Protein AF-A0A926XLB0-F1 (afdb_monomer_lite)

pLDDT: mean 82.07, std 19.36, range [36.84, 97.94]

Foldseek 3Di:
DDDDDDDDDDDDPDDDPDDDDDDPPPPPPPLCDDLLLVQLLVLLCVPCPPCPCVPPDSVVSLCVQADPPDVPAFLVSNVRSLVSSLQVVLCVVVVFDKDWDWADDPPQWIWIWIDRPPDTLDIDIGHNSRPRHDNDSSVSVVVSVVSSVSSVVVCVVPDDD

Sequence (161 aa):
MSKTATLPPKPKLSLLPTVRSFSTRKKPRRARNSFFLQALVQQVRHQDRLGLFQHTSDSAILQLFLTNEGETLDSRSRISAFYGAVAAEIERITGKQKQLFINLNSSDLGSVLIFCDRLLVLSDLLRNVNCFQFAAIEQLRDRGETEINSALNKTYRYFEF

Structure (mmCIF, N/CA/C/O backbone):
data_AF-A0A926XLB0-F1
#
_entry.id   AF-A0A926XLB0-F1
#
loop_
_atom_site.group_PDB
_atom_site.id
_atom_site.type_symbol
_atom_site.label_atom_id
_atom_site.label_alt_id
_atom_site.label_comp_id
_atom_site.label_asym_id
_atom_site.label_entity_id
_atom_site.label_seq_id
_atom_site.pdbx_PDB_ins_code
_atom_site.Cartn_x
_atom_site.Cartn_y
_atom_site.Cartn_z
_atom_site.occupancy
_atom_site.B_iso_or_equiv
_atom_site.auth_seq_id
_atom_site.auth_comp_id
_atom_site.auth_asym_id
_atom_site.auth_atom_id
_atom_site.pdbx_PDB_model_num
ATOM 1 N N . MET A 1 1 ? 63.137 69.854 31.905 1.00 44.50 1 MET A N 1
ATOM 2 C CA . MET A 1 1 ? 63.091 68.767 32.908 1.00 44.50 1 MET A CA 1
ATOM 3 C C . MET A 1 1 ? 61.806 67.988 32.708 1.00 44.50 1 MET A C 1
ATOM 5 O O . MET A 1 1 ? 60.790 68.627 32.477 1.00 44.50 1 MET A O 1
ATOM 9 N N . SER A 1 2 ? 61.873 66.660 32.853 1.00 44.56 2 SER A N 1
ATOM 10 C CA . SER A 1 2 ? 60.727 65.740 32.975 1.00 44.56 2 SER A CA 1
ATOM 11 C C . SER A 1 2 ? 59.988 65.415 31.671 1.00 44.56 2 SER A C 1
ATOM 13 O O . SER A 1 2 ? 59.598 66.309 30.943 1.00 44.56 2 SER A O 1
ATOM 15 N N . LYS A 1 3 ? 59.688 64.167 31.319 1.00 51.59 3 LYS A N 1
ATOM 16 C CA . LYS A 1 3 ? 60.067 62.837 31.817 1.00 51.59 3 LYS A CA 1
ATOM 17 C C . LYS A 1 3 ? 59.589 61.889 30.711 1.00 51.59 3 LYS A C 1
ATOM 19 O O . LYS A 1 3 ? 58.439 61.971 30.292 1.00 51.59 3 LYS A O 1
ATOM 24 N N . THR A 1 4 ? 60.472 61.026 30.235 1.00 48.38 4 THR A N 1
ATOM 25 C CA . THR A 1 4 ? 60.179 59.943 29.296 1.00 48.38 4 THR A CA 1
ATOM 26 C C . THR A 1 4 ? 59.173 58.993 29.949 1.00 48.38 4 THR A C 1
ATOM 28 O O . THR A 1 4 ? 59.480 58.400 30.981 1.00 48.38 4 THR A O 1
ATOM 31 N N . ALA A 1 5 ? 57.965 58.878 29.395 1.00 53.78 5 ALA A N 1
ATOM 32 C CA . ALA A 1 5 ? 56.949 57.935 29.853 1.00 53.78 5 ALA A CA 1
ATOM 33 C C . ALA A 1 5 ? 56.705 56.903 28.749 1.00 53.78 5 ALA A C 1
ATOM 35 O O . ALA A 1 5 ? 56.052 57.159 27.740 1.00 53.78 5 ALA A O 1
ATOM 36 N N . THR A 1 6 ? 57.324 55.747 28.951 1.00 54.50 6 THR A N 1
ATOM 37 C CA . THR A 1 6 ? 57.257 54.540 28.136 1.00 54.50 6 THR A CA 1
ATOM 38 C C . THR A 1 6 ? 55.814 54.038 28.045 1.00 54.50 6 THR A C 1
ATOM 40 O O . THR A 1 6 ? 55.198 53.724 29.062 1.00 54.50 6 THR A O 1
ATOM 43 N N . LEU A 1 7 ? 55.273 53.966 26.825 1.00 57.00 7 LEU A N 1
ATOM 44 C CA . LEU A 1 7 ? 53.962 53.376 26.543 1.00 57.00 7 LEU A CA 1
ATOM 45 C C . LEU A 1 7 ? 53.982 51.863 26.863 1.00 57.00 7 LEU A C 1
ATOM 47 O O . LEU A 1 7 ? 54.931 51.185 26.457 1.00 57.00 7 LEU A O 1
ATOM 51 N N . PRO A 1 8 ? 52.958 51.299 27.530 1.00 64.50 8 PRO A N 1
ATOM 52 C CA . PRO A 1 8 ? 52.873 49.858 27.754 1.00 64.50 8 PRO A CA 1
ATOM 53 C C . PRO A 1 8 ? 52.600 49.088 26.443 1.00 64.50 8 PRO A C 1
ATOM 55 O O . PRO A 1 8 ? 51.970 49.622 25.524 1.00 64.50 8 PRO A O 1
ATOM 58 N N . PRO A 1 9 ? 53.060 47.826 26.333 1.00 59.94 9 PRO A N 1
ATOM 59 C CA . PRO A 1 9 ? 52.939 47.034 25.112 1.00 59.94 9 PRO A CA 1
ATOM 60 C C . PRO A 1 9 ? 51.474 46.703 24.790 1.00 59.94 9 PRO A C 1
ATOM 62 O O . PRO A 1 9 ? 50.698 46.322 25.666 1.00 59.94 9 PRO A O 1
ATOM 65 N N . LYS A 1 10 ? 51.105 46.826 23.507 1.00 59.91 10 LYS A N 1
ATOM 66 C CA . LYS A 1 10 ? 49.768 46.487 22.993 1.00 59.91 10 LYS A CA 1
ATOM 67 C C . LYS A 1 10 ? 49.406 45.028 23.328 1.00 59.91 10 LYS A C 1
ATOM 69 O O . LYS A 1 10 ? 50.252 44.147 23.153 1.00 59.91 10 LYS A O 1
ATOM 74 N N . PRO A 1 11 ? 48.160 44.740 23.743 1.00 47.28 11 PRO A N 1
ATOM 75 C CA . PRO A 1 11 ? 47.713 43.373 23.973 1.00 47.28 11 PRO A CA 1
ATOM 76 C C . PRO A 1 11 ? 47.694 42.592 22.651 1.00 47.28 11 PRO A C 1
ATOM 78 O O . PRO A 1 11 ? 47.243 43.094 21.620 1.00 47.28 11 PRO A O 1
ATOM 81 N N . LYS A 1 12 ? 48.214 41.359 22.684 1.00 51.91 12 LYS A N 1
ATOM 82 C CA . LYS A 1 12 ? 48.205 40.432 21.547 1.00 51.91 12 LYS A CA 1
ATOM 83 C C . LYS A 1 12 ? 46.759 40.162 21.130 1.00 51.91 12 LYS A C 1
ATOM 85 O O . LYS A 1 12 ? 45.954 39.722 21.946 1.00 51.91 12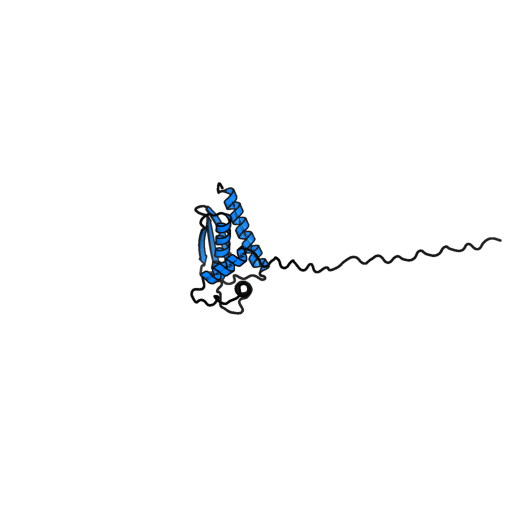 LYS A O 1
ATOM 90 N N . LEU A 1 13 ? 46.469 40.420 19.857 1.00 44.81 13 LEU A N 1
ATOM 91 C CA . LEU A 1 13 ? 45.214 40.098 19.187 1.00 44.81 13 LEU A CA 1
ATOM 92 C C . LEU A 1 13 ? 44.974 38.582 19.309 1.00 44.81 13 LEU A C 1
ATOM 94 O O . LEU A 1 13 ? 45.628 37.786 18.634 1.00 44.81 13 LEU A O 1
ATOM 98 N N . SER A 1 14 ? 44.093 38.168 20.217 1.00 46.62 14 SER A N 1
ATOM 99 C CA . SER A 1 14 ? 43.623 36.790 20.297 1.00 46.62 14 SER A CA 1
ATOM 100 C C . SER A 1 14 ? 42.716 36.533 19.097 1.00 46.62 14 SER A C 1
ATOM 102 O O . SER A 1 14 ? 41.632 37.099 18.966 1.00 46.62 14 SER A O 1
ATOM 104 N N . LEU A 1 15 ? 43.199 35.698 18.181 1.00 48.75 15 LEU A N 1
ATOM 105 C CA . LEU A 1 15 ? 42.420 35.189 17.062 1.00 48.75 15 LEU A CA 1
ATOM 106 C C . LEU A 1 15 ? 41.228 34.402 17.620 1.00 48.75 15 LEU A C 1
ATOM 108 O O . LEU A 1 15 ? 41.396 33.368 18.266 1.00 48.75 15 LEU A O 1
ATOM 112 N N . LEU A 1 16 ? 40.025 34.924 17.387 1.00 43.94 16 LEU A N 1
ATOM 113 C CA . LEU A 1 16 ? 38.767 34.233 17.647 1.00 43.94 16 LEU A CA 1
ATOM 114 C C . LEU A 1 16 ? 38.753 32.907 16.865 1.00 43.94 16 LEU A C 1
ATOM 116 O O . LEU A 1 16 ? 39.087 32.910 15.675 1.00 43.94 16 LEU A O 1
ATOM 120 N N . PRO A 1 17 ? 38.344 31.776 17.466 1.00 38.94 17 PRO A N 1
ATOM 121 C CA . PRO A 1 17 ? 38.126 30.568 16.694 1.00 38.94 17 PRO A CA 1
ATOM 122 C C . PRO A 1 17 ? 36.939 30.798 15.755 1.00 38.94 17 PRO A C 1
ATOM 124 O O . PRO A 1 17 ? 35.838 31.157 16.171 1.00 38.94 17 PRO A O 1
ATOM 127 N N . THR A 1 18 ? 37.197 30.602 14.464 1.00 47.66 18 THR A N 1
ATOM 128 C CA . THR A 1 18 ? 36.199 30.617 13.395 1.00 47.66 18 THR A CA 1
ATOM 129 C C . THR A 1 18 ? 35.150 29.544 13.676 1.00 47.66 18 THR A C 1
ATOM 131 O O . THR A 1 18 ? 35.425 28.347 13.614 1.00 47.66 18 THR A O 1
ATOM 134 N N . VAL A 1 19 ? 33.941 29.980 14.016 1.00 47.91 19 VAL A N 1
ATOM 135 C CA . VAL A 1 19 ? 32.760 29.126 14.149 1.00 47.91 19 VAL A CA 1
ATOM 136 C C . VAL A 1 19 ? 32.038 29.056 12.802 1.00 47.91 19 VAL A C 1
ATOM 138 O O . VAL A 1 19 ? 31.829 30.087 12.170 1.00 47.91 19 VAL A O 1
ATOM 141 N N . ARG A 1 20 ? 31.565 27.838 12.476 1.00 38.09 20 ARG A N 1
ATOM 142 C CA . ARG A 1 20 ? 30.705 27.411 11.343 1.00 38.09 20 ARG A CA 1
ATOM 143 C C . ARG A 1 20 ? 31.428 27.347 9.999 1.00 38.09 20 ARG A C 1
ATOM 145 O O . ARG A 1 20 ? 32.094 28.278 9.599 1.00 38.09 20 ARG A O 1
ATOM 152 N N . SER A 1 21 ? 31.304 26.305 9.187 1.00 40.16 21 SER A N 1
ATOM 153 C CA . SER A 1 21 ? 30.341 25.198 9.023 1.00 40.16 21 SER A CA 1
ATOM 154 C C . SER A 1 21 ? 31.025 24.234 8.021 1.00 40.16 21 SER A C 1
ATOM 156 O O . SER A 1 21 ? 31.955 24.644 7.345 1.00 40.16 21 SER A O 1
ATOM 158 N N . PHE A 1 22 ? 30.767 22.941 7.872 1.00 38.47 22 PHE A N 1
ATOM 159 C CA . PHE A 1 22 ? 29.531 22.188 7.793 1.00 38.47 22 PHE A CA 1
ATOM 160 C C . PHE A 1 22 ? 29.846 20.768 8.275 1.00 38.47 22 PHE A C 1
ATOM 162 O O . PHE A 1 22 ? 30.555 20.016 7.608 1.00 38.47 22 PHE A O 1
ATOM 169 N N . SER A 1 23 ? 29.298 20.371 9.422 1.00 39.25 23 SER A N 1
ATOM 170 C CA . SER A 1 23 ? 29.180 18.945 9.710 1.00 39.25 23 SER A CA 1
ATOM 171 C C . SER A 1 23 ? 28.080 18.418 8.796 1.00 39.25 23 SER A C 1
ATOM 173 O O . SER A 1 23 ? 26.896 18.680 9.022 1.00 39.25 23 SER A O 1
ATOM 175 N N . THR A 1 24 ? 28.465 17.711 7.734 1.00 47.56 24 THR A N 1
ATOM 176 C CA . THR A 1 24 ? 27.550 16.818 7.033 1.00 47.56 24 THR A CA 1
ATOM 177 C C . THR A 1 24 ? 27.108 15.780 8.056 1.00 47.56 24 THR A C 1
ATOM 179 O O . THR A 1 24 ? 27.782 14.780 8.306 1.00 47.56 24 THR A O 1
ATOM 182 N N . ARG A 1 25 ? 25.972 16.033 8.716 1.00 38.91 25 ARG A N 1
ATOM 183 C CA . ARG A 1 25 ? 25.279 14.997 9.476 1.00 38.91 25 ARG A CA 1
ATOM 184 C C . ARG A 1 25 ? 24.934 13.909 8.467 1.00 38.91 25 ARG A C 1
ATOM 186 O O . ARG A 1 25 ? 23.913 13.992 7.791 1.00 38.91 25 ARG A O 1
ATOM 193 N N . LYS A 1 26 ? 25.797 12.897 8.342 1.00 45.38 26 LYS A N 1
ATOM 194 C CA . LYS A 1 26 ? 25.438 11.611 7.751 1.00 45.38 26 LYS A CA 1
ATOM 195 C C . LYS A 1 26 ? 24.204 11.146 8.513 1.00 45.38 26 LYS A C 1
ATOM 197 O O . LYS A 1 26 ? 24.300 10.741 9.671 1.00 45.38 26 LYS A O 1
ATOM 202 N N . LYS A 1 27 ? 23.039 11.289 7.875 1.00 46.09 27 LYS A N 1
ATOM 203 C CA . LYS A 1 27 ? 21.754 10.797 8.371 1.00 46.09 27 LYS A CA 1
ATOM 204 C C . LYS A 1 27 ? 21.976 9.323 8.747 1.00 46.09 27 LYS A C 1
ATOM 206 O O . LYS A 1 27 ? 22.570 8.591 7.948 1.00 46.09 27 LYS A O 1
ATOM 211 N N . PRO A 1 28 ? 21.622 8.885 9.965 1.00 36.84 28 PRO A N 1
ATOM 212 C CA . PRO A 1 28 ? 21.970 7.546 10.417 1.00 36.84 28 PRO A CA 1
ATOM 213 C C . PRO A 1 28 ? 21.369 6.509 9.460 1.00 36.84 28 PRO A C 1
ATOM 215 O O . PRO A 1 28 ? 20.197 6.603 9.098 1.00 36.84 28 PRO A O 1
ATOM 218 N N . ARG A 1 29 ? 22.161 5.493 9.082 1.00 44.59 29 ARG A N 1
ATOM 219 C CA . ARG A 1 29 ? 21.805 4.362 8.188 1.00 44.59 29 ARG A CA 1
ATOM 220 C C . ARG A 1 29 ? 20.631 3.491 8.692 1.00 44.59 29 ARG A C 1
ATOM 222 O O . ARG A 1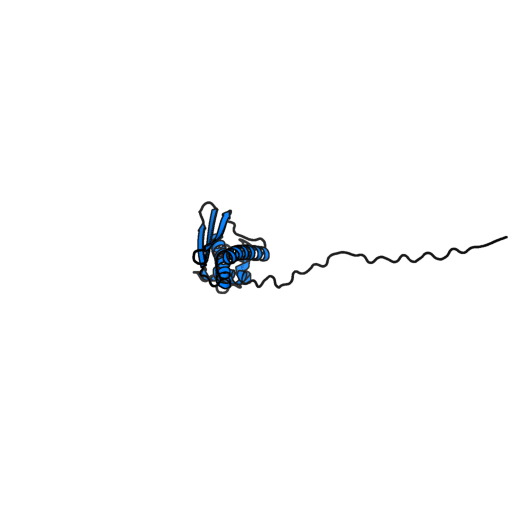 29 ? 20.419 2.403 8.176 1.00 44.59 29 ARG A O 1
ATOM 229 N N . ARG A 1 30 ? 19.859 3.960 9.679 1.00 43.28 30 ARG A N 1
ATOM 230 C CA . ARG A 1 30 ? 18.644 3.328 10.217 1.00 43.28 30 ARG A CA 1
ATOM 231 C C . ARG A 1 30 ? 17.408 3.530 9.330 1.00 43.28 30 ARG A C 1
ATOM 233 O O . ARG A 1 30 ? 16.378 2.935 9.601 1.00 43.28 30 ARG A O 1
ATOM 240 N N . ALA A 1 31 ? 17.502 4.321 8.258 1.00 46.03 31 ALA A N 1
ATOM 241 C CA . ALA A 1 31 ? 16.366 4.641 7.390 1.00 46.03 31 ALA A CA 1
ATOM 242 C C . ALA A 1 31 ? 15.860 3.487 6.494 1.00 46.03 31 ALA A C 1
ATOM 244 O O . ALA A 1 31 ? 14.807 3.639 5.884 1.00 46.03 31 ALA A O 1
ATOM 245 N N . ARG A 1 32 ? 16.577 2.354 6.415 1.00 50.75 32 ARG A N 1
ATOM 246 C CA . ARG A 1 32 ? 16.258 1.242 5.494 1.00 50.75 32 ARG A CA 1
ATOM 247 C C . ARG A 1 32 ? 15.315 0.177 6.063 1.00 50.75 32 ARG A C 1
ATOM 249 O O . ARG A 1 32 ? 14.718 -0.552 5.283 1.00 50.75 32 ARG A O 1
ATOM 256 N N . ASN A 1 33 ? 15.163 0.092 7.386 1.00 65.25 33 ASN A N 1
ATOM 257 C CA . ASN A 1 33 ? 14.370 -0.957 8.032 1.00 65.25 33 ASN A CA 1
ATOM 258 C C . ASN A 1 33 ? 13.065 -0.357 8.563 1.00 65.25 33 ASN A C 1
ATOM 260 O O . ASN A 1 33 ? 13.003 0.075 9.710 1.00 65.25 33 ASN A O 1
ATOM 264 N N . SER A 1 34 ? 12.047 -0.301 7.708 1.00 86.12 34 SER A N 1
ATOM 265 C CA . SER A 1 34 ? 10.670 0.029 8.089 1.00 86.12 34 SER A CA 1
ATOM 266 C C . SER A 1 34 ? 9.799 -1.196 7.821 1.00 86.12 34 SER A C 1
ATOM 268 O O . SER A 1 34 ? 9.959 -1.832 6.774 1.00 86.12 34 SER A O 1
ATOM 270 N N . PHE A 1 35 ? 8.894 -1.535 8.746 1.00 93.25 35 PHE A N 1
ATOM 271 C CA . PHE A 1 35 ? 7.927 -2.623 8.549 1.00 93.25 35 PHE A CA 1
ATOM 272 C C . PHE A 1 35 ? 7.092 -2.394 7.284 1.00 93.25 35 PHE A C 1
ATOM 274 O O . PHE A 1 35 ? 6.838 -3.333 6.534 1.00 93.25 35 PHE A O 1
ATOM 281 N N . PHE A 1 36 ? 6.802 -1.128 6.969 1.00 96.06 36 PHE A N 1
ATOM 282 C CA . PHE A 1 36 ? 6.157 -0.740 5.721 1.00 96.06 36 PHE A CA 1
ATOM 283 C C . PHE A 1 36 ? 6.976 -1.135 4.481 1.00 96.06 36 PHE A C 1
ATOM 285 O O . PHE A 1 36 ? 6.437 -1.746 3.564 1.00 96.06 36 PHE A O 1
ATOM 292 N N . LEU A 1 37 ? 8.282 -0.840 4.443 1.00 95.69 37 LEU A N 1
ATOM 293 C CA . LEU A 1 37 ? 9.125 -1.185 3.287 1.00 95.69 37 LEU A CA 1
ATOM 294 C C . LEU A 1 37 ? 9.270 -2.703 3.113 1.00 95.69 37 LEU A C 1
ATOM 296 O O . LEU A 1 37 ? 9.315 -3.192 1.987 1.00 95.69 37 LEU A O 1
ATOM 300 N N . GLN A 1 38 ? 9.308 -3.453 4.216 1.00 95.25 38 GLN A N 1
ATOM 301 C CA . GLN A 1 38 ? 9.300 -4.917 4.171 1.00 95.25 38 GLN A CA 1
ATOM 302 C C . GLN A 1 38 ? 7.972 -5.441 3.619 1.00 95.25 38 GLN A C 1
ATOM 304 O O . GLN A 1 38 ? 7.973 -6.262 2.703 1.00 95.25 38 GLN A O 1
ATOM 309 N N . ALA A 1 39 ? 6.844 -4.929 4.120 1.00 96.25 39 ALA A N 1
ATOM 310 C CA . ALA A 1 39 ? 5.522 -5.266 3.607 1.00 96.25 39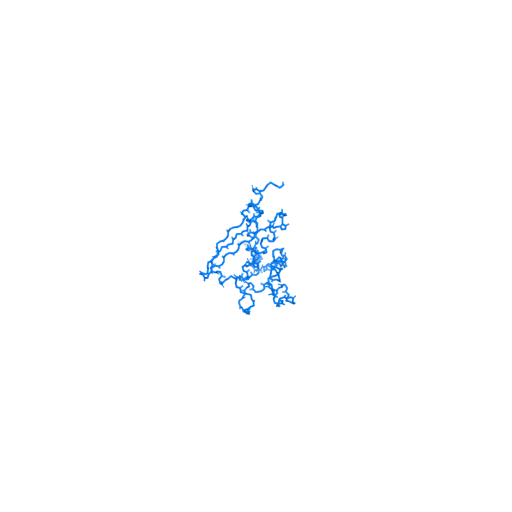 ALA A CA 1
ATOM 311 C C . ALA A 1 39 ? 5.395 -4.926 2.114 1.00 96.25 39 ALA A C 1
ATOM 313 O O . ALA A 1 39 ? 4.853 -5.725 1.357 1.00 96.25 39 ALA A O 1
ATOM 314 N N . LEU A 1 40 ? 5.962 -3.801 1.670 1.00 96.69 40 LEU A N 1
ATOM 315 C CA . LEU A 1 40 ? 5.975 -3.388 0.268 1.00 96.69 40 LEU A CA 1
ATOM 316 C C . LEU A 1 40 ? 6.675 -4.401 -0.634 1.00 96.69 40 LEU A C 1
ATOM 318 O O . LEU A 1 40 ? 6.110 -4.814 -1.644 1.00 96.69 40 LEU A O 1
ATOM 322 N N . VAL A 1 41 ? 7.866 -4.854 -0.244 1.00 95.25 41 VAL A N 1
ATOM 323 C CA . VAL A 1 41 ? 8.592 -5.895 -0.983 1.00 95.25 41 VAL A CA 1
ATOM 324 C C . VAL A 1 41 ? 7.781 -7.193 -1.043 1.00 95.25 41 VAL A C 1
ATOM 326 O O . VAL A 1 41 ? 7.701 -7.819 -2.100 1.00 95.25 41 VAL A O 1
ATOM 329 N N . GLN A 1 42 ? 7.135 -7.580 0.061 1.00 95.12 42 GLN A N 1
ATOM 330 C CA . GLN A 1 42 ? 6.289 -8.775 0.092 1.00 95.12 42 GLN A CA 1
ATOM 331 C C . GLN A 1 42 ? 5.069 -8.650 -0.825 1.00 95.12 42 GLN A C 1
ATOM 333 O O . GLN A 1 42 ? 4.722 -9.614 -1.501 1.00 95.12 42 GLN A O 1
ATOM 338 N N . GLN A 1 43 ? 4.444 -7.472 -0.908 1.00 96.00 43 GLN A N 1
ATOM 339 C CA . GLN A 1 43 ? 3.320 -7.255 -1.821 1.00 96.00 43 GLN A CA 1
ATOM 340 C C . GLN A 1 43 ? 3.733 -7.368 -3.289 1.00 96.00 43 GLN A C 1
ATOM 342 O O . GLN A 1 43 ? 3.018 -8.002 -4.061 1.00 96.00 43 GLN A O 1
ATOM 347 N N . VAL A 1 44 ? 4.895 -6.826 -3.668 1.00 94.31 44 VAL A N 1
ATOM 348 C CA . VAL A 1 44 ? 5.415 -6.986 -5.038 1.00 94.31 44 VAL A CA 1
ATOM 349 C C . VAL A 1 44 ? 5.626 -8.466 -5.359 1.00 94.31 44 VAL A C 1
ATOM 351 O O . VAL A 1 44 ? 5.163 -8.942 -6.391 1.00 94.31 44 VAL A O 1
ATOM 354 N N . ARG A 1 45 ? 6.248 -9.225 -4.447 1.00 93.38 45 ARG A N 1
ATOM 355 C CA . ARG A 1 45 ? 6.449 -10.673 -4.626 1.00 93.38 45 ARG A CA 1
ATOM 356 C C . ARG A 1 45 ? 5.138 -11.460 -4.670 1.00 93.38 45 ARG A C 1
ATOM 358 O O . ARG A 1 45 ? 5.044 -12.435 -5.399 1.00 93.38 45 ARG A O 1
ATOM 365 N N . HIS A 1 46 ? 4.124 -11.048 -3.913 1.00 92.88 46 HIS A N 1
ATOM 366 C CA . HIS A 1 46 ? 2.814 -11.701 -3.921 1.00 92.88 46 HIS A CA 1
ATOM 367 C C . HIS A 1 46 ? 2.055 -11.485 -5.240 1.00 92.88 46 HIS A C 1
ATOM 369 O O . HIS A 1 46 ? 1.337 -12.368 -5.703 1.00 92.88 46 HIS A O 1
ATOM 375 N N . GLN A 1 47 ? 2.217 -10.311 -5.852 1.00 90.25 47 GLN A N 1
ATOM 376 C CA . GLN A 1 47 ? 1.604 -9.969 -7.138 1.00 90.25 47 GLN A CA 1
ATOM 377 C C . GLN A 1 47 ? 2.326 -10.610 -8.331 1.00 90.25 47 GLN A C 1
ATOM 379 O O . GLN A 1 47 ? 1.737 -10.756 -9.404 1.00 90.25 47 GLN A O 1
ATOM 384 N N . ASP A 1 48 ? 3.584 -11.003 -8.144 1.00 89.75 48 ASP A N 1
ATOM 385 C CA . ASP A 1 48 ? 4.453 -11.570 -9.166 1.00 89.75 48 ASP A CA 1
ATOM 386 C C . ASP A 1 48 ? 4.070 -13.009 -9.542 1.00 89.75 48 ASP A C 1
ATOM 388 O O . ASP A 1 48 ? 4.674 -13.995 -9.120 1.00 89.75 48 ASP A O 1
ATOM 392 N N . ARG A 1 49 ? 3.047 -13.126 -10.390 1.00 86.25 49 ARG A N 1
ATOM 393 C CA . ARG A 1 49 ? 2.564 -14.413 -10.913 1.00 86.25 49 ARG A CA 1
ATOM 394 C C . ARG A 1 49 ? 3.593 -15.142 -11.776 1.00 86.25 49 ARG A C 1
ATOM 396 O O . ARG A 1 49 ? 3.526 -16.362 -11.878 1.00 86.25 49 ARG A O 1
ATOM 403 N N . LEU A 1 50 ? 4.494 -14.403 -12.426 1.00 86.75 50 LEU A N 1
ATOM 404 C CA . LEU A 1 50 ? 5.498 -14.955 -13.340 1.00 86.75 50 LEU A CA 1
ATOM 405 C C . LEU A 1 50 ? 6.812 -15.310 -12.630 1.00 86.75 50 LEU A C 1
ATOM 407 O O . LEU A 1 50 ? 7.657 -15.977 -13.220 1.00 86.75 50 LEU A O 1
ATOM 411 N N . GLY A 1 51 ? 6.982 -14.898 -11.372 1.00 86.94 51 GLY A N 1
ATOM 412 C CA . GLY A 1 51 ? 8.173 -15.184 -10.580 1.00 86.94 51 GLY A CA 1
ATOM 413 C C . GLY A 1 51 ? 9.414 -14.384 -10.988 1.00 86.94 51 GLY A C 1
ATOM 414 O O . GLY A 1 51 ? 10.529 -14.802 -10.677 1.00 86.94 51 GLY A O 1
ATOM 415 N N . LEU A 1 52 ? 9.245 -13.244 -11.665 1.00 86.00 52 LEU A N 1
ATOM 416 C CA . LEU A 1 52 ? 10.342 -12.388 -12.132 1.00 86.00 52 LEU A CA 1
ATOM 417 C C . LEU A 1 52 ? 11.193 -11.813 -10.987 1.00 86.00 52 LEU A C 1
ATOM 419 O O . LEU A 1 52 ? 12.382 -11.556 -11.170 1.00 86.00 52 LEU A O 1
ATOM 423 N N . PHE A 1 53 ? 10.605 -11.628 -9.805 1.00 87.12 53 PHE A N 1
ATOM 424 C CA . PHE A 1 53 ? 11.219 -10.973 -8.652 1.00 87.12 53 PHE A CA 1
ATOM 425 C C . PHE A 1 53 ? 11.619 -11.939 -7.524 1.00 87.12 53 PHE A C 1
ATOM 427 O O . PHE A 1 53 ? 12.030 -11.492 -6.448 1.00 87.12 53 PHE A O 1
ATOM 434 N N . GLN A 1 54 ? 11.529 -13.260 -7.734 1.00 84.88 54 GLN A N 1
ATOM 435 C CA . GLN A 1 54 ? 11.820 -14.260 -6.691 1.00 84.88 54 GLN A CA 1
ATOM 436 C C . GLN A 1 54 ? 13.265 -14.194 -6.182 1.00 84.88 54 GLN A C 1
ATOM 438 O O . GLN A 1 54 ? 13.512 -14.287 -4.980 1.00 84.88 54 GLN A O 1
ATOM 443 N N . HIS A 1 55 ? 14.220 -13.996 -7.091 1.00 87.56 55 HIS A N 1
ATOM 444 C CA . HIS A 1 55 ? 15.649 -13.916 -6.771 1.00 87.56 55 HIS A CA 1
ATOM 445 C C . HIS A 1 55 ? 16.165 -12.474 -6.683 1.00 87.56 55 HIS A C 1
ATOM 447 O O . HIS A 1 55 ? 17.352 -12.242 -6.445 1.00 87.56 55 HIS A O 1
ATOM 453 N N . THR A 1 56 ? 15.285 -11.490 -6.865 1.00 88.75 56 THR A N 1
ATOM 454 C CA . THR A 1 56 ? 15.641 -10.074 -6.810 1.00 88.75 56 THR A CA 1
ATOM 455 C C . THR A 1 56 ? 15.792 -9.627 -5.359 1.00 88.75 56 THR A C 1
ATOM 457 O O . THR A 1 56 ? 14.955 -9.923 -4.500 1.00 88.75 56 THR A O 1
ATOM 460 N N . SER A 1 57 ? 16.866 -8.886 -5.076 1.00 92.00 57 SER A N 1
ATOM 461 C CA . SER A 1 57 ? 17.111 -8.346 -3.738 1.00 92.00 57 SER A CA 1
ATOM 462 C C . SER A 1 57 ? 16.036 -7.332 -3.341 1.00 92.00 57 SER A C 1
ATOM 464 O O . SER A 1 57 ? 15.547 -6.567 -4.174 1.00 92.00 57 SER A O 1
ATOM 466 N N . A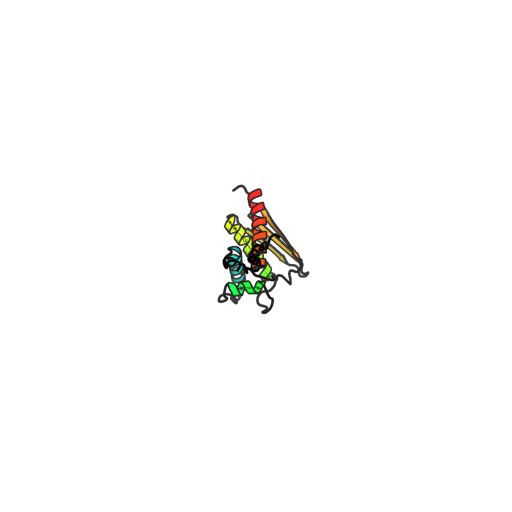SP A 1 58 ? 15.715 -7.269 -2.047 1.00 92.56 58 ASP A N 1
ATOM 467 C CA . ASP A 1 58 ? 14.728 -6.322 -1.508 1.00 92.56 58 ASP A CA 1
ATOM 468 C C . ASP A 1 58 ? 15.059 -4.876 -1.907 1.00 92.56 58 ASP A C 1
ATOM 470 O O . ASP A 1 58 ? 14.184 -4.108 -2.299 1.00 92.56 58 ASP A O 1
ATOM 474 N N . SER A 1 59 ? 16.346 -4.510 -1.884 1.00 90.62 59 SER A N 1
ATOM 475 C CA . SER A 1 59 ? 16.788 -3.184 -2.313 1.00 90.62 59 SER A CA 1
ATOM 476 C C . SER A 1 59 ? 16.498 -2.911 -3.783 1.00 90.62 59 SER A C 1
ATOM 478 O O . SER A 1 59 ? 16.140 -1.785 -4.101 1.00 90.62 59 SER A O 1
ATOM 480 N N . ALA A 1 60 ? 16.646 -3.903 -4.665 1.00 89.88 60 ALA A N 1
ATOM 481 C CA . ALA A 1 60 ? 16.372 -3.738 -6.090 1.00 89.88 60 ALA A CA 1
ATOM 482 C C . ALA A 1 60 ? 14.865 -3.634 -6.361 1.00 89.88 60 ALA A C 1
ATOM 484 O O . ALA A 1 60 ? 14.460 -2.783 -7.145 1.00 89.88 60 ALA A O 1
ATOM 485 N N . ILE A 1 61 ? 14.032 -4.393 -5.640 1.00 91.69 61 ILE A N 1
ATOM 486 C CA . ILE A 1 61 ? 12.567 -4.250 -5.703 1.00 91.69 61 ILE A CA 1
ATOM 487 C C . ILE A 1 61 ? 12.143 -2.832 -5.295 1.00 91.69 61 ILE A C 1
ATOM 489 O O . ILE A 1 61 ? 11.326 -2.209 -5.967 1.00 91.69 61 ILE A O 1
ATOM 493 N N . LEU A 1 62 ? 12.739 -2.274 -4.237 1.00 92.62 62 LEU A N 1
ATOM 494 C CA . LEU A 1 62 ? 12.447 -0.900 -3.814 1.00 92.62 62 LEU A CA 1
ATOM 495 C C . LEU A 1 62 ? 12.877 0.158 -4.845 1.00 92.62 62 LEU A C 1
ATOM 497 O O . LEU A 1 62 ? 12.253 1.215 -4.912 1.00 92.62 62 LEU A O 1
ATOM 501 N N . GLN A 1 63 ? 13.904 -0.104 -5.663 1.00 91.12 63 GLN A N 1
ATOM 502 C CA . GLN A 1 63 ? 14.320 0.823 -6.727 1.00 91.12 63 GLN A CA 1
ATOM 503 C C . GLN A 1 63 ? 13.273 0.958 -7.844 1.00 91.12 63 GLN A C 1
ATOM 505 O O . GLN A 1 63 ? 13.206 2.015 -8.468 1.00 91.12 63 GLN A O 1
ATOM 510 N N . LEU A 1 64 ? 12.405 -0.043 -8.047 1.00 90.12 64 LEU A N 1
ATOM 511 C CA . LEU A 1 64 ? 11.328 -0.004 -9.054 1.00 90.12 64 LEU A CA 1
ATOM 512 C C . LEU A 1 64 ? 10.302 1.116 -8.792 1.00 90.12 64 LEU A C 1
ATOM 514 O O . LEU A 1 64 ? 9.568 1.538 -9.684 1.00 90.12 64 LEU A O 1
ATOM 518 N N . PHE A 1 65 ? 10.254 1.627 -7.561 1.00 91.69 65 PHE A N 1
ATOM 519 C CA . PHE A 1 65 ? 9.402 2.753 -7.181 1.00 91.69 65 PHE A CA 1
ATOM 520 C C . PHE A 1 65 ? 10.048 4.119 -7.442 1.00 91.69 65 PHE A C 1
ATOM 522 O O . PHE A 1 65 ? 9.370 5.135 -7.290 1.00 91.69 65 PHE A O 1
ATOM 529 N N . LEU A 1 66 ? 11.338 4.167 -7.799 1.00 89.94 66 LEU A N 1
ATOM 530 C CA . LEU A 1 66 ? 12.069 5.423 -7.986 1.00 89.94 66 LEU A CA 1
ATOM 531 C C . LEU A 1 66 ? 12.215 5.835 -9.448 1.00 89.94 66 LEU A C 1
ATOM 533 O O . LEU A 1 66 ? 12.203 7.023 -9.758 1.00 89.94 66 LEU A O 1
ATOM 537 N N . THR A 1 67 ? 12.377 4.861 -10.340 1.00 75.50 67 THR A N 1
ATOM 538 C CA . THR A 1 67 ? 12.632 5.119 -11.756 1.00 75.50 67 THR A CA 1
ATOM 539 C C . THR A 1 67 ? 11.822 4.185 -12.648 1.00 75.50 67 THR A C 1
ATOM 541 O O . THR A 1 67 ? 11.432 3.101 -12.218 1.00 75.50 67 THR A O 1
ATOM 544 N N . ASN A 1 68 ? 11.588 4.602 -13.893 1.00 63.00 68 ASN A N 1
ATOM 545 C CA . ASN A 1 68 ? 10.970 3.770 -14.936 1.00 63.00 68 ASN A CA 1
ATOM 546 C C . ASN A 1 68 ? 12.020 3.090 -15.836 1.00 63.00 68 ASN A C 1
ATOM 548 O O . ASN A 1 68 ? 11.665 2.450 -16.821 1.00 63.00 68 ASN A O 1
ATOM 552 N N . GLU A 1 69 ? 13.307 3.243 -15.516 1.00 48.41 69 GLU A N 1
ATOM 553 C CA . GLU A 1 69 ? 14.440 2.647 -16.233 1.00 48.41 69 GLU A CA 1
ATOM 554 C C . GLU A 1 69 ? 14.428 1.118 -16.039 1.00 48.41 69 GLU A C 1
ATOM 556 O O . GLU A 1 69 ? 15.062 0.574 -15.134 1.00 48.41 69 GLU A O 1
ATOM 561 N N . GLY A 1 70 ? 13.633 0.433 -16.862 1.00 51.41 70 GLY A N 1
ATOM 562 C CA . GLY A 1 70 ? 13.388 -1.006 -16.802 1.00 51.41 70 GLY A CA 1
ATOM 563 C C . GLY A 1 70 ? 11.922 -1.301 -16.504 1.00 51.41 70 GLY A C 1
ATOM 564 O O . GLY A 1 70 ? 11.558 -1.535 -15.352 1.00 51.41 70 GLY A O 1
ATOM 565 N N . GLU A 1 71 ? 11.096 -1.286 -17.554 1.00 54.75 71 GLU A N 1
ATOM 566 C CA . GLU A 1 71 ? 9.645 -1.544 -17.597 1.00 54.75 71 GLU A CA 1
ATOM 567 C C . GLU A 1 71 ? 9.230 -2.924 -17.035 1.00 54.75 71 GLU A C 1
ATOM 569 O O . GLU A 1 71 ? 8.691 -3.770 -17.742 1.00 54.75 71 GLU A O 1
ATOM 574 N N . THR A 1 72 ? 9.488 -3.203 -15.760 1.00 69.00 72 THR A N 1
ATOM 575 C CA . THR A 1 72 ? 9.123 -4.491 -15.143 1.00 69.00 72 THR A CA 1
ATOM 576 C C . THR A 1 72 ? 7.913 -4.376 -14.228 1.00 69.00 72 THR A C 1
ATOM 578 O O . THR A 1 72 ? 7.146 -5.329 -14.123 1.00 69.00 72 THR A O 1
ATOM 581 N N . LEU A 1 73 ? 7.696 -3.212 -13.603 1.00 81.50 73 LEU A N 1
ATOM 582 C CA . LEU A 1 73 ? 6.554 -2.971 -12.724 1.00 81.50 73 LEU A CA 1
ATOM 583 C C . LEU A 1 73 ? 5.759 -1.753 -13.199 1.00 81.50 73 LEU A C 1
ATOM 585 O O . LEU A 1 73 ? 6.201 -0.610 -13.069 1.00 81.50 73 LEU A O 1
ATOM 589 N N . ASP A 1 74 ? 4.570 -2.000 -13.747 1.00 87.94 74 ASP A N 1
ATOM 590 C CA . ASP A 1 74 ? 3.678 -0.931 -14.185 1.00 87.94 74 ASP A CA 1
ATOM 591 C C . ASP A 1 74 ? 3.153 -0.106 -12.994 1.00 87.94 74 ASP A C 1
ATOM 593 O O . ASP A 1 74 ? 3.173 -0.515 -11.827 1.00 87.94 74 ASP A O 1
ATOM 597 N N . SER A 1 75 ? 2.678 1.108 -13.269 1.00 89.81 75 SER A N 1
ATOM 598 C CA . SER A 1 75 ? 2.212 2.011 -12.209 1.00 89.81 75 SER A CA 1
ATOM 599 C C . SER A 1 75 ? 1.004 1.456 -11.449 1.00 89.81 75 SER A C 1
ATOM 601 O O . SER A 1 75 ? 0.867 1.705 -10.253 1.00 89.81 75 SER A O 1
ATOM 603 N N . ARG A 1 76 ? 0.175 0.625 -12.096 1.00 91.31 76 ARG A N 1
ATOM 604 C CA . ARG A 1 76 ? -0.953 -0.053 -11.441 1.00 91.31 76 ARG A CA 1
ATOM 605 C C . ARG A 1 76 ? -0.482 -1.075 -10.408 1.00 91.31 76 ARG A C 1
ATOM 607 O O . ARG A 1 76 ? -1.012 -1.091 -9.294 1.00 91.31 76 ARG A O 1
ATOM 614 N N . SER A 1 77 ? 0.526 -1.880 -10.734 1.00 92.38 77 SER A N 1
ATOM 615 C CA . SER A 1 77 ? 1.148 -2.823 -9.801 1.00 92.38 77 SER A CA 1
ATOM 616 C C . SER A 1 77 ? 1.859 -2.084 -8.673 1.00 92.38 77 SER A C 1
ATOM 618 O O . SER A 1 77 ? 1.689 -2.442 -7.511 1.00 92.38 77 SER A O 1
ATOM 620 N N . ARG A 1 78 ? 2.555 -0.975 -8.969 1.00 93.12 78 ARG A N 1
ATOM 621 C CA . ARG A 1 78 ? 3.171 -0.129 -7.929 1.00 93.12 78 ARG A CA 1
ATOM 622 C C . ARG A 1 78 ? 2.146 0.414 -6.936 1.00 93.12 78 ARG A C 1
ATOM 624 O O . ARG A 1 78 ? 2.346 0.283 -5.731 1.00 93.12 78 ARG A O 1
ATOM 631 N N . ILE A 1 79 ? 1.034 0.968 -7.419 1.00 95.12 79 ILE A N 1
ATOM 632 C CA . ILE A 1 79 ? -0.061 1.455 -6.565 1.00 95.12 79 ILE A CA 1
ATOM 633 C C . ILE A 1 79 ? -0.646 0.306 -5.742 1.00 95.12 79 ILE A C 1
ATOM 635 O O . ILE A 1 79 ? -0.814 0.433 -4.528 1.00 95.12 79 ILE A O 1
ATOM 639 N N . SER A 1 80 ? -0.910 -0.832 -6.385 1.00 95.38 80 SER A N 1
ATOM 640 C CA . SER A 1 80 ? -1.476 -2.006 -5.720 1.00 95.38 80 SER A CA 1
ATOM 641 C C . SER A 1 80 ? -0.566 -2.521 -4.608 1.00 95.38 80 SER A C 1
ATOM 643 O O . SER A 1 80 ? -1.035 -2.797 -3.506 1.00 95.38 80 SER A O 1
ATOM 645 N N . ALA A 1 81 ? 0.742 -2.607 -4.858 1.00 96.38 81 ALA A N 1
ATOM 646 C CA . ALA A 1 81 ? 1.724 -3.002 -3.856 1.00 96.38 81 ALA A CA 1
ATOM 647 C C . ALA A 1 81 ? 1.844 -1.968 -2.727 1.00 96.38 81 ALA A C 1
ATOM 649 O O . ALA A 1 81 ? 1.874 -2.347 -1.557 1.00 96.38 81 ALA A O 1
ATOM 650 N N . PHE A 1 82 ? 1.855 -0.673 -3.061 1.00 97.25 82 PHE A N 1
ATOM 651 C CA . PHE A 1 82 ? 1.944 0.417 -2.089 1.00 97.25 82 PHE A CA 1
ATOM 652 C C . PHE A 1 82 ? 0.781 0.392 -1.093 1.00 97.25 82 PHE A C 1
ATOM 654 O O . PHE A 1 82 ? 1.003 0.282 0.114 1.00 97.25 82 PHE A O 1
ATOM 661 N N . TYR A 1 83 ? -0.461 0.433 -1.579 1.00 97.81 83 TYR A N 1
ATOM 662 C CA . TYR A 1 83 ? -1.626 0.426 -0.691 1.00 97.81 83 TYR A CA 1
ATOM 663 C C . TYR A 1 83 ? -1.874 -0.945 -0.059 1.00 97.81 83 TYR A C 1
ATOM 665 O O . TYR A 1 83 ? -2.363 -1.006 1.067 1.00 97.81 83 TYR A O 1
ATOM 673 N N . GLY A 1 84 ? -1.466 -2.038 -0.714 1.00 97.62 84 GLY A N 1
ATOM 674 C CA . GLY A 1 84 ? -1.422 -3.367 -0.102 1.00 97.62 84 GLY A CA 1
ATOM 675 C C . GLY A 1 84 ? -0.515 -3.405 1.128 1.00 97.62 84 GLY A C 1
ATOM 676 O O . GLY A 1 84 ? -0.884 -3.982 2.151 1.00 97.62 84 GLY A O 1
ATOM 677 N N . ALA A 1 85 ? 0.642 -2.743 1.062 1.00 97.88 85 ALA A N 1
ATOM 678 C CA . ALA A 1 85 ? 1.592 -2.663 2.166 1.00 97.88 85 ALA A CA 1
ATOM 679 C C . ALA A 1 85 ? 1.081 -1.772 3.300 1.00 97.88 85 ALA A C 1
ATOM 681 O O . ALA A 1 85 ? 1.181 -2.157 4.463 1.00 97.88 85 ALA A O 1
ATOM 682 N N . VAL A 1 86 ? 0.468 -0.629 2.966 1.00 97.81 86 VAL A N 1
ATOM 683 C CA . VAL A 1 86 ? -0.224 0.228 3.944 1.00 97.81 86 VAL A CA 1
ATOM 684 C C . VAL A 1 86 ? -1.306 -0.568 4.675 1.00 97.81 86 VAL A C 1
ATOM 686 O O . VAL A 1 86 ? -1.314 -0.616 5.902 1.00 97.81 86 VAL A O 1
ATOM 689 N N . ALA A 1 87 ? -2.184 -1.247 3.934 1.00 97.44 87 ALA A N 1
ATOM 690 C CA . ALA A 1 87 ? -3.265 -2.032 4.514 1.00 97.44 87 ALA A CA 1
ATOM 691 C C . ALA A 1 87 ? -2.729 -3.186 5.382 1.00 97.44 87 ALA A C 1
ATOM 693 O O . ALA A 1 87 ? -3.267 -3.449 6.456 1.00 97.44 87 ALA A O 1
ATOM 694 N N . ALA A 1 88 ? -1.659 -3.861 4.947 1.00 96.94 88 ALA A N 1
ATOM 695 C CA . ALA A 1 88 ? -1.021 -4.929 5.714 1.00 96.94 88 ALA A CA 1
ATOM 696 C C . ALA A 1 88 ? -0.422 -4.444 7.034 1.00 96.94 88 ALA A C 1
ATOM 698 O O . ALA A 1 88 ? -0.551 -5.137 8.039 1.00 96.94 88 ALA A O 1
ATOM 699 N N . GLU A 1 89 ? 0.186 -3.261 7.053 1.00 96.75 89 GLU A N 1
ATOM 700 C CA . GLU A 1 89 ? 0.748 -2.715 8.285 1.00 96.75 89 GLU A CA 1
ATOM 701 C C . GLU A 1 89 ? -0.346 -2.260 9.260 1.00 96.75 89 GLU A C 1
ATOM 703 O O . GLU A 1 89 ? -0.227 -2.484 10.464 1.00 96.75 89 GLU A O 1
ATOM 708 N N . ILE A 1 90 ? -1.453 -1.706 8.752 1.00 95.62 90 ILE A N 1
ATOM 709 C CA . ILE A 1 90 ? -2.621 -1.377 9.580 1.00 95.62 90 ILE A CA 1
ATOM 710 C C . ILE A 1 90 ? -3.197 -2.648 10.223 1.00 95.62 90 ILE A C 1
ATOM 712 O O . ILE A 1 90 ? -3.416 -2.673 11.432 1.00 95.62 90 ILE A O 1
ATOM 716 N N . GLU A 1 91 ? -3.394 -3.723 9.457 1.00 95.19 91 GLU A N 1
ATOM 717 C CA . GLU A 1 91 ? -3.856 -5.017 9.984 1.00 95.19 91 GLU A CA 1
ATOM 718 C C . GLU A 1 91 ? -2.885 -5.591 11.023 1.00 95.19 91 GLU A C 1
ATOM 720 O O . GLU A 1 91 ? -3.311 -6.023 12.091 1.00 95.19 91 GLU A O 1
ATOM 725 N N . ARG A 1 92 ? -1.572 -5.525 10.766 1.00 95.44 92 ARG A N 1
ATOM 726 C CA . ARG A 1 92 ? -0.541 -6.005 11.699 1.00 95.44 92 ARG A CA 1
ATOM 727 C C . ARG A 1 92 ? -0.585 -5.279 13.047 1.00 95.44 92 ARG A C 1
ATOM 729 O O . ARG A 1 92 ? -0.346 -5.901 14.078 1.00 95.44 92 ARG A O 1
ATOM 736 N N . ILE A 1 93 ? -0.832 -3.969 13.040 1.00 94.38 93 ILE A N 1
ATOM 737 C CA . ILE A 1 93 ? -0.855 -3.138 14.254 1.00 94.38 93 ILE A CA 1
ATOM 738 C C . ILE A 1 93 ? -2.180 -3.285 15.004 1.00 94.38 93 ILE A C 1
ATOM 740 O O . ILE A 1 93 ? -2.188 -3.363 16.228 1.00 94.38 93 ILE A O 1
ATOM 744 N N . THR A 1 94 ? -3.296 -3.306 14.278 1.00 93.12 94 THR A N 1
ATOM 745 C CA . THR A 1 94 ? -4.643 -3.263 14.868 1.00 93.12 94 THR A CA 1
ATOM 746 C C . THR A 1 94 ? -5.207 -4.646 15.182 1.00 93.12 94 THR A C 1
ATOM 748 O O . THR A 1 94 ? -6.131 -4.759 15.984 1.00 93.12 94 THR A O 1
ATOM 751 N N . GLY A 1 95 ? -4.697 -5.694 14.528 1.00 93.50 95 GLY A N 1
ATOM 752 C CA . GLY A 1 95 ? -5.248 -7.048 14.583 1.00 93.50 95 GLY A CA 1
ATOM 753 C C . GLY A 1 95 ? -6.630 -7.188 13.934 1.00 93.50 95 GLY A C 1
ATOM 754 O O . GLY A 1 95 ? -7.254 -8.239 14.070 1.00 93.50 95 GLY A O 1
ATOM 755 N N . LYS A 1 96 ? -7.134 -6.143 13.263 1.00 92.44 96 LYS A N 1
ATOM 756 C CA . LYS A 1 96 ? -8.434 -6.136 12.579 1.00 92.44 96 LYS A CA 1
ATOM 757 C C . LYS A 1 96 ? -8.266 -6.514 11.114 1.00 92.44 96 LYS A C 1
ATOM 759 O O . LYS A 1 96 ? -7.265 -6.154 10.496 1.00 92.44 96 LYS A O 1
ATOM 764 N N . GLN A 1 97 ? -9.260 -7.195 10.549 1.00 94.44 97 GLN A N 1
ATOM 765 C CA . GLN A 1 97 ? -9.180 -7.666 9.172 1.00 94.44 97 GLN A CA 1
ATOM 766 C C . GLN A 1 97 ? -9.202 -6.481 8.204 1.00 94.44 97 GLN A C 1
ATOM 768 O O . GLN A 1 97 ? -10.099 -5.634 8.256 1.00 94.44 97 GLN A O 1
ATOM 773 N N . LYS A 1 98 ? -8.241 -6.439 7.277 1.00 94.88 98 LYS A N 1
ATOM 774 C CA . LYS A 1 98 ? -8.221 -5.412 6.227 1.00 94.88 98 LYS A CA 1
ATOM 775 C C . LYS A 1 98 ? -9.075 -5.800 5.021 1.00 94.88 98 LYS A C 1
ATOM 777 O O . LYS A 1 98 ? -9.107 -6.957 4.601 1.00 94.88 98 LYS A O 1
ATOM 782 N N . GLN A 1 99 ? -9.677 -4.801 4.387 1.00 96.75 99 GLN A N 1
ATOM 783 C CA . GLN A 1 99 ? -10.175 -4.890 3.014 1.00 96.75 99 GLN A CA 1
ATOM 784 C C . GLN A 1 99 ? -9.639 -3.702 2.216 1.00 96.75 99 GLN A C 1
ATOM 786 O O . GLN A 1 99 ? -9.714 -2.561 2.668 1.00 96.75 99 GLN A O 1
ATOM 791 N N . LEU A 1 100 ? -9.084 -3.969 1.036 1.00 97.31 100 LEU A N 1
ATOM 792 C CA . LEU A 1 100 ? -8.497 -2.966 0.153 1.00 97.31 100 LEU A CA 1
ATOM 793 C C . LEU A 1 100 ? -9.257 -2.961 -1.172 1.00 97.31 100 LEU A C 1
ATOM 795 O O . LEU A 1 100 ? -9.338 -3.986 -1.845 1.00 97.31 100 LEU A O 1
ATOM 799 N N . PHE A 1 101 ? -9.766 -1.795 -1.553 1.00 97.38 101 PHE A N 1
ATOM 800 C CA . PHE A 1 101 ? -10.407 -1.561 -2.839 1.00 97.38 101 PHE A CA 1
ATOM 801 C C . PHE A 1 101 ? -9.596 -0.533 -3.613 1.00 97.38 101 PHE A C 1
ATOM 803 O O . PHE A 1 101 ? -9.354 0.572 -3.131 1.00 97.38 101 PHE A O 1
ATOM 810 N N . ILE A 1 102 ? -9.184 -0.905 -4.820 1.00 96.38 102 ILE A N 1
ATOM 811 C CA . ILE A 1 102 ? -8.448 -0.039 -5.734 1.00 96.38 102 ILE A CA 1
ATOM 812 C C . ILE A 1 102 ? -9.246 0.033 -7.027 1.00 96.38 102 ILE A C 1
ATOM 814 O O . ILE A 1 102 ? -9.495 -0.991 -7.661 1.00 96.38 102 ILE A O 1
ATOM 818 N N . ASN A 1 103 ? -9.627 1.244 -7.420 1.00 94.88 103 ASN A N 1
ATOM 819 C CA . ASN A 1 103 ? -10.269 1.506 -8.697 1.00 94.88 103 ASN A CA 1
ATOM 820 C C . ASN A 1 103 ? -9.380 2.433 -9.528 1.00 94.88 103 ASN A C 1
ATOM 822 O O . ASN A 1 103 ? -9.199 3.597 -9.170 1.00 94.88 103 ASN A O 1
ATOM 826 N N . LEU A 1 104 ? -8.811 1.920 -10.621 1.00 91.12 104 LEU A N 1
ATOM 827 C CA . LEU A 1 104 ? -7.945 2.680 -11.524 1.00 91.12 104 LEU A CA 1
ATOM 828 C C . LEU A 1 104 ? -8.627 2.810 -12.880 1.00 91.12 104 LEU A C 1
ATOM 830 O O . LEU A 1 104 ? -8.777 1.822 -13.600 1.00 91.12 104 LEU A O 1
ATOM 834 N N . ASN A 1 105 ? -8.992 4.034 -13.246 1.00 84.25 105 ASN A N 1
ATOM 835 C CA . ASN A 1 105 ? -9.600 4.307 -14.540 1.00 84.25 105 ASN A CA 1
ATOM 836 C C . ASN A 1 105 ? -8.525 4.451 -15.630 1.00 84.25 105 ASN A C 1
ATOM 838 O O . ASN A 1 105 ? -7.330 4.594 -15.363 1.00 84.25 105 ASN A O 1
ATOM 842 N N . SER A 1 106 ? -8.952 4.431 -16.893 1.00 73.38 106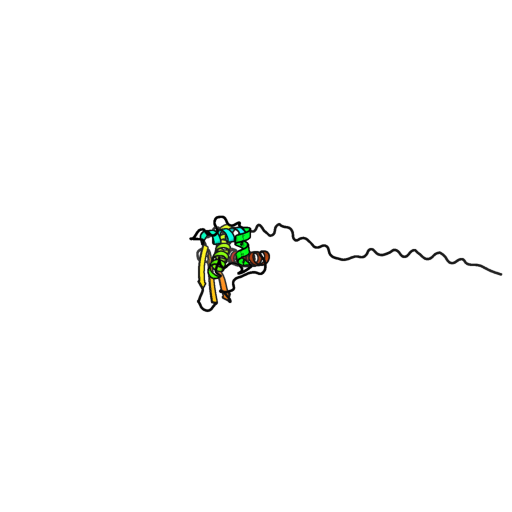 SER A N 1
ATOM 843 C CA . SER A 1 106 ? -8.084 4.710 -18.048 1.00 73.38 106 SER A CA 1
ATOM 844 C C . SER A 1 106 ? -7.676 6.185 -18.155 1.00 73.38 106 SER A C 1
ATOM 846 O O . SER A 1 106 ? -6.703 6.500 -18.832 1.00 73.38 106 SER A O 1
ATOM 848 N N . SER A 1 107 ? -8.387 7.082 -17.467 1.00 76.69 107 SER A N 1
ATOM 849 C CA . SER A 1 107 ? -8.234 8.541 -17.520 1.00 76.69 107 SER A CA 1
ATOM 850 C C . SER A 1 107 ? -7.220 9.119 -16.524 1.00 76.69 107 SER A C 1
ATOM 852 O O . SER A 1 107 ? -7.330 10.281 -16.148 1.00 76.69 107 SER A O 1
ATOM 854 N N . ASP A 1 108 ? -6.246 8.320 -16.081 1.00 84.75 108 ASP A N 1
ATOM 855 C CA . ASP A 1 108 ? -5.179 8.739 -15.152 1.00 84.75 108 ASP A CA 1
ATOM 856 C C . ASP A 1 108 ? -5.665 9.188 -13.753 1.00 84.75 108 ASP A C 1
ATOM 858 O O . ASP A 1 108 ? -4.946 9.806 -12.962 1.00 84.75 108 ASP A O 1
ATOM 862 N N . LEU A 1 109 ? -6.911 8.833 -13.438 1.00 90.62 109 LEU A N 1
ATOM 863 C CA . LEU A 1 109 ? -7.568 9.040 -12.156 1.00 90.62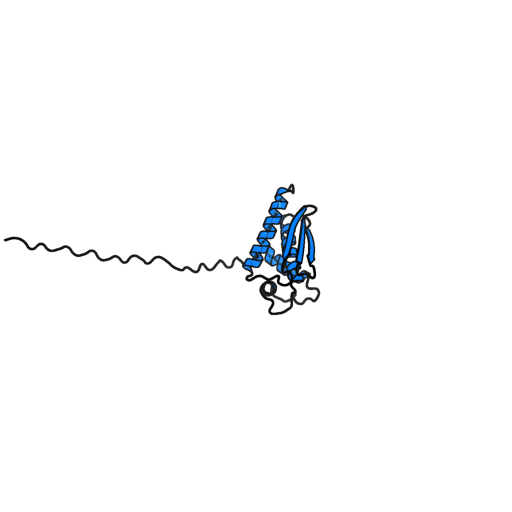 109 LEU A CA 1
ATOM 864 C C . LEU A 1 109 ? -7.884 7.694 -11.514 1.00 90.62 109 LEU A C 1
ATOM 866 O O . LEU A 1 109 ? -8.198 6.712 -12.193 1.00 90.62 109 LEU A O 1
ATOM 870 N N . GLY A 1 110 ? -7.862 7.664 -10.190 1.00 93.06 110 GLY A N 1
ATOM 871 C CA . GLY A 1 110 ? -8.249 6.484 -9.437 1.00 93.06 110 GLY A CA 1
ATOM 872 C C . GLY A 1 110 ? -8.699 6.812 -8.027 1.00 93.06 110 GLY A C 1
ATOM 873 O O . GLY A 1 110 ? -8.610 7.949 -7.566 1.00 93.06 110 GLY A O 1
ATOM 874 N N . SER A 1 111 ? -9.176 5.794 -7.332 1.00 95.44 111 SER A N 1
ATOM 875 C CA . SER A 1 111 ? -9.476 5.870 -5.913 1.00 95.44 111 SER A CA 1
ATOM 876 C C . SER A 1 111 ? -8.985 4.627 -5.195 1.00 95.44 111 SER A C 1
ATOM 878 O O . SER A 1 111 ? -8.969 3.522 -5.746 1.00 95.44 111 SER A O 1
ATOM 880 N N . VAL A 1 112 ? -8.577 4.827 -3.948 1.00 97.44 112 VAL A N 1
ATOM 881 C CA . VAL A 1 112 ? -8.198 3.754 -3.041 1.00 97.44 112 VAL A CA 1
ATOM 882 C C . VAL A 1 112 ? -8.977 3.895 -1.752 1.00 97.44 112 VAL A C 1
ATOM 884 O O . VAL A 1 112 ? -9.023 4.971 -1.159 1.00 97.44 112 VAL A O 1
ATOM 887 N N . LEU A 1 113 ? -9.570 2.791 -1.315 1.00 97.94 113 LEU A N 1
ATOM 888 C CA . LEU A 1 113 ? -10.294 2.687 -0.060 1.00 97.94 113 LEU A CA 1
ATOM 889 C C . LEU A 1 113 ? -9.708 1.530 0.749 1.00 97.94 113 LEU A C 1
ATOM 891 O O . LEU A 1 113 ? -9.589 0.416 0.238 1.00 97.94 113 LEU A O 1
ATOM 895 N N . ILE A 1 114 ? -9.365 1.784 2.010 1.00 97.94 114 ILE A N 1
ATOM 896 C CA . ILE A 1 114 ? -8.963 0.741 2.960 1.00 97.94 114 ILE A CA 1
ATOM 897 C C . ILE A 1 114 ? -9.957 0.732 4.107 1.00 97.94 114 ILE A C 1
ATOM 899 O O . ILE A 1 114 ? -10.137 1.741 4.796 1.00 97.94 114 ILE A O 1
ATOM 903 N N . PHE A 1 115 ? -10.558 -0.429 4.327 1.00 96.81 115 PHE A N 1
ATOM 904 C CA . PHE A 1 115 ? -11.399 -0.710 5.474 1.00 96.81 115 PHE A CA 1
ATOM 905 C C . PHE A 1 115 ? -10.647 -1.584 6.472 1.00 96.81 115 PHE A C 1
ATOM 907 O O . PHE A 1 115 ? -9.892 -2.478 6.089 1.00 96.81 115 PHE A O 1
ATOM 914 N N . CYS A 1 116 ? -10.886 -1.328 7.751 1.00 95.00 116 CYS A N 1
ATOM 915 C CA . CYS A 1 116 ? -10.639 -2.276 8.830 1.00 95.00 116 CYS A CA 1
ATOM 916 C C . CYS A 1 116 ? -12.007 -2.740 9.320 1.00 95.00 116 CYS A C 1
ATOM 918 O O . CYS A 1 116 ? -12.810 -1.910 9.747 1.00 95.00 116 CYS A O 1
ATOM 920 N N . ASP A 1 117 ? -12.302 -4.031 9.202 1.00 90.50 117 ASP A N 1
ATOM 921 C CA . ASP A 1 117 ? -13.644 -4.594 9.373 1.00 90.50 117 ASP A CA 1
ATOM 922 C C . ASP A 1 117 ? -14.718 -3.796 8.599 1.00 90.50 117 ASP A C 1
ATOM 924 O O . ASP A 1 117 ? -14.839 -3.923 7.383 1.00 90.50 117 ASP A O 1
ATOM 928 N N . ARG A 1 118 ? -15.499 -2.955 9.293 1.00 91.81 118 ARG A N 1
ATOM 929 C CA . ARG A 1 118 ? -16.569 -2.113 8.719 1.00 91.81 118 ARG A CA 1
ATOM 930 C C . ARG A 1 118 ? -16.229 -0.619 8.692 1.00 91.81 118 ARG A C 1
ATOM 932 O O . ARG A 1 118 ? -17.036 0.178 8.221 1.00 91.81 118 ARG A O 1
ATOM 939 N N . LEU A 1 119 ? -15.066 -0.224 9.209 1.00 94.75 119 LEU A N 1
ATOM 940 C CA . LEU A 1 119 ? -14.639 1.169 9.296 1.00 94.75 119 LEU A CA 1
ATOM 941 C C . LEU A 1 119 ? -13.751 1.530 8.104 1.00 94.75 119 LEU A C 1
ATOM 943 O O . LEU A 1 119 ? -12.691 0.936 7.917 1.00 94.75 119 LEU A O 1
ATOM 947 N N . LEU A 1 120 ? -14.140 2.551 7.340 1.00 96.69 120 LEU A N 1
ATOM 948 C CA . LEU A 1 120 ? -13.283 3.146 6.314 1.00 96.69 120 LEU A CA 1
ATOM 949 C C . LEU A 1 120 ? -12.173 3.974 6.979 1.00 96.69 120 LEU A C 1
ATOM 951 O O . LEU A 1 120 ? -12.416 5.076 7.475 1.00 96.69 120 LEU A O 1
ATOM 955 N N . VAL A 1 121 ? -10.944 3.458 6.976 1.00 96.94 121 VAL A N 1
ATOM 956 C CA . VAL A 1 121 ? -9.794 4.101 7.632 1.00 96.94 121 VAL A CA 1
ATOM 957 C C . VAL A 1 121 ? -8.980 4.959 6.664 1.00 96.94 121 VAL A C 1
ATOM 959 O O . VAL A 1 121 ? -8.451 6.002 7.047 1.00 96.94 121 VAL A O 1
ATOM 962 N N . LEU A 1 122 ? -8.945 4.619 5.379 1.00 97.38 122 LEU A N 1
ATOM 963 C CA . LEU A 1 122 ? -8.250 5.415 4.368 1.00 97.38 122 LEU A CA 1
ATOM 964 C C . LEU A 1 122 ? -9.116 5.562 3.125 1.00 97.38 122 LEU A C 1
ATOM 966 O O . LEU A 1 122 ? -9.707 4.595 2.658 1.00 97.38 122 LEU A O 1
ATOM 970 N N . SER A 1 123 ? -9.166 6.785 2.605 1.00 96.88 123 SER A N 1
ATOM 971 C CA . SER A 1 123 ? -9.782 7.122 1.328 1.00 96.88 123 SER A CA 1
ATOM 972 C C . SER A 1 123 ? -8.850 8.091 0.622 1.00 96.88 123 SER A C 1
ATOM 974 O O . SER A 1 123 ? -8.681 9.212 1.102 1.00 96.88 123 SER A O 1
ATOM 976 N N . ASP A 1 124 ? -8.263 7.664 -0.489 1.00 95.12 124 ASP A N 1
ATOM 977 C CA . ASP A 1 124 ? -7.339 8.470 -1.283 1.00 95.12 124 ASP A CA 1
ATOM 978 C C . ASP A 1 124 ? -7.834 8.578 -2.730 1.00 95.12 124 ASP A C 1
ATOM 980 O O . ASP A 1 124 ? -8.328 7.607 -3.311 1.00 95.12 124 ASP A O 1
ATOM 984 N N . LEU A 1 125 ? -7.727 9.778 -3.297 1.00 94.44 125 LEU A N 1
ATOM 985 C CA . LEU A 1 125 ? -8.075 10.069 -4.685 1.00 94.44 125 LEU A CA 1
ATOM 986 C C . LEU A 1 125 ? -6.781 10.260 -5.464 1.00 94.44 125 LEU A C 1
ATOM 988 O O . LEU A 1 125 ? -6.084 11.265 -5.318 1.00 94.44 125 LEU A O 1
ATOM 992 N N . LEU A 1 126 ? -6.482 9.294 -6.321 1.00 92.62 126 LEU A N 1
ATOM 993 C CA . LEU A 1 126 ? -5.262 9.272 -7.103 1.00 92.62 126 LEU A CA 1
ATOM 994 C C . LEU A 1 126 ? -5.407 10.142 -8.347 1.00 92.62 126 LEU A C 1
ATOM 996 O O . LEU A 1 126 ? -6.359 10.010 -9.118 1.00 92.62 126 LEU A O 1
ATOM 1000 N N . ARG A 1 127 ? -4.410 10.999 -8.552 1.00 89.56 127 ARG A N 1
ATOM 1001 C CA . ARG A 1 127 ? -4.163 11.721 -9.801 1.00 89.56 127 ARG A CA 1
ATOM 1002 C C . ARG A 1 127 ? -2.812 11.282 -10.339 1.00 89.56 127 ARG A C 1
ATOM 1004 O O . ARG A 1 127 ? -1.923 10.983 -9.544 1.00 89.56 127 ARG A O 1
ATOM 1011 N N . ASN A 1 128 ? -2.645 11.297 -11.655 1.00 87.25 128 ASN A N 1
ATOM 1012 C CA . ASN A 1 128 ? -1.404 10.878 -12.302 1.00 87.25 128 ASN A CA 1
ATOM 1013 C C . ASN A 1 128 ? -1.033 9.419 -11.966 1.00 87.25 128 ASN A C 1
ATOM 1015 O O . ASN A 1 128 ? 0.129 9.104 -11.708 1.00 87.25 128 ASN A O 1
ATOM 1019 N N . VAL A 1 129 ? -2.038 8.533 -11.944 1.00 87.94 129 VAL A N 1
ATOM 1020 C CA . VAL A 1 129 ? -1.922 7.080 -11.708 1.00 87.94 129 VAL A CA 1
ATOM 1021 C C . VAL A 1 129 ? -0.845 6.437 -12.586 1.00 87.94 129 VAL A C 1
ATOM 1023 O O . VAL A 1 129 ? -0.121 5.557 -12.127 1.00 87.94 129 VAL A O 1
ATOM 1026 N N . ASN A 1 130 ? -0.707 6.880 -13.833 1.00 86.19 130 ASN A N 1
ATOM 1027 C CA . ASN A 1 130 ? 0.267 6.372 -14.793 1.00 86.19 130 ASN A CA 1
ATOM 1028 C C . ASN A 1 130 ? 1.713 6.726 -14.411 1.00 86.19 130 ASN A C 1
ATOM 1030 O O . ASN A 1 130 ? 2.632 6.025 -14.828 1.00 86.19 130 ASN A O 1
ATOM 1034 N N . CYS A 1 131 ? 1.921 7.740 -13.570 1.00 85.88 131 CYS A N 1
ATOM 1035 C CA . CYS A 1 131 ? 3.232 8.251 -13.163 1.00 85.88 131 CYS A CA 1
ATOM 1036 C C . CYS A 1 131 ? 3.501 8.041 -11.663 1.00 85.88 131 CYS A C 1
ATOM 1038 O O . CYS A 1 131 ? 4.127 8.883 -11.017 1.00 85.88 131 CYS A O 1
ATOM 1040 N N . PHE A 1 132 ? 3.016 6.941 -11.080 1.00 90.50 132 PHE A N 1
ATOM 1041 C CA . PHE A 1 132 ? 3.235 6.647 -9.664 1.00 90.50 132 PHE A CA 1
ATOM 1042 C C . PHE A 1 132 ? 4.699 6.264 -9.379 1.00 90.50 132 PHE A C 1
ATOM 1044 O O . PHE A 1 132 ? 5.105 5.118 -9.574 1.00 90.50 132 PHE A O 1
ATOM 1051 N N . GLN A 1 133 ? 5.486 7.237 -8.912 1.00 90.12 133 GLN A N 1
ATOM 1052 C CA . GLN A 1 133 ? 6.919 7.110 -8.625 1.00 90.12 133 GLN A CA 1
ATOM 1053 C C . GLN A 1 133 ? 7.370 8.101 -7.538 1.00 90.12 133 GLN A C 1
ATOM 1055 O O . GLN A 1 133 ? 6.682 9.080 -7.248 1.00 90.12 133 GLN A O 1
ATOM 1060 N N . PHE A 1 134 ? 8.554 7.877 -6.966 1.00 92.75 134 PHE A N 1
ATOM 1061 C CA . PHE A 1 134 ? 9.132 8.701 -5.899 1.00 92.75 134 PHE A CA 1
ATOM 1062 C C . PHE A 1 134 ? 10.567 9.116 -6.228 1.00 92.75 134 PHE A C 1
ATOM 1064 O O . PHE A 1 134 ? 11.297 8.374 -6.866 1.00 92.75 134 PHE A O 1
ATOM 1071 N N . ALA A 1 135 ? 11.028 10.272 -5.741 1.00 91.38 135 ALA A N 1
ATOM 1072 C CA . ALA A 1 135 ? 12.410 10.692 -6.002 1.00 91.38 135 ALA A CA 1
ATOM 1073 C C . ALA A 1 135 ? 13.441 9.956 -5.123 1.00 91.38 135 ALA A C 1
ATOM 1075 O O . ALA A 1 135 ? 14.626 9.919 -5.448 1.00 91.38 135 ALA A O 1
ATOM 1076 N N . ALA A 1 136 ? 13.010 9.401 -3.984 1.00 92.06 136 ALA A N 1
ATOM 1077 C CA . ALA A 1 136 ? 13.873 8.685 -3.048 1.00 92.06 136 ALA A CA 1
ATOM 1078 C C . ALA A 1 136 ? 13.085 7.666 -2.211 1.00 92.06 136 ALA A C 1
ATOM 1080 O O . ALA A 1 136 ? 11.891 7.849 -1.958 1.00 92.06 136 ALA A O 1
ATOM 1081 N N . ILE A 1 137 ? 13.769 6.629 -1.708 1.00 92.69 137 ILE A N 1
ATOM 1082 C CA . ILE A 1 137 ? 13.165 5.605 -0.831 1.00 92.69 137 ILE A CA 1
ATOM 1083 C C . ILE A 1 137 ? 12.630 6.242 0.453 1.00 92.69 137 ILE A C 1
ATOM 1085 O O . ILE A 1 137 ? 11.597 5.830 0.973 1.00 92.69 137 ILE A O 1
ATOM 1089 N N . GLU A 1 138 ? 13.305 7.271 0.960 1.00 92.50 138 GLU A N 1
ATOM 1090 C CA . GLU A 1 138 ? 12.852 8.013 2.130 1.00 92.50 138 GLU A CA 1
ATOM 1091 C C . GLU A 1 138 ? 11.483 8.654 1.886 1.00 92.50 138 GLU A C 1
ATOM 1093 O O . GLU A 1 138 ? 10.625 8.565 2.752 1.00 92.50 138 GLU A O 1
ATOM 1098 N N . GLN A 1 139 ? 11.238 9.220 0.699 1.00 93.44 139 GLN A N 1
ATOM 1099 C CA . GLN A 1 139 ? 9.937 9.815 0.368 1.00 93.44 139 GLN A CA 1
ATOM 1100 C C . GLN A 1 139 ? 8.840 8.754 0.260 1.00 93.44 139 GLN A C 1
ATOM 1102 O O . GLN A 1 139 ? 7.738 8.959 0.762 1.00 93.44 139 GLN A O 1
ATOM 1107 N N . LEU A 1 140 ? 9.157 7.612 -0.356 1.00 94.69 140 LEU A N 1
ATOM 1108 C CA . LEU A 1 140 ? 8.264 6.456 -0.437 1.00 94.69 140 LEU A CA 1
ATOM 1109 C C . LEU A 1 140 ? 7.854 5.976 0.962 1.00 94.69 140 LEU A C 1
ATOM 1111 O O . LEU A 1 140 ? 6.670 5.790 1.242 1.00 94.69 140 LEU A O 1
ATOM 1115 N N . ARG A 1 141 ? 8.835 5.808 1.854 1.00 95.75 141 ARG A N 1
ATOM 1116 C CA . ARG A 1 141 ? 8.606 5.398 3.240 1.00 95.75 141 ARG A CA 1
ATOM 1117 C C . ARG A 1 141 ? 7.793 6.437 4.005 1.00 95.75 141 ARG A C 1
ATOM 1119 O O . ARG A 1 141 ? 6.802 6.075 4.625 1.00 95.75 141 ARG A O 1
ATOM 1126 N N . ASP A 1 142 ? 8.195 7.705 3.957 1.00 95.69 142 ASP A N 1
ATOM 1127 C CA . ASP A 1 142 ? 7.553 8.780 4.718 1.00 95.69 142 ASP A CA 1
ATOM 1128 C C . ASP A 1 142 ? 6.090 8.967 4.266 1.00 95.69 142 ASP A C 1
ATOM 1130 O O . ASP A 1 142 ? 5.202 9.167 5.099 1.00 95.69 142 ASP A O 1
ATOM 1134 N N . ARG A 1 143 ? 5.806 8.819 2.962 1.00 95.94 143 ARG A N 1
ATOM 1135 C CA . ARG A 1 143 ? 4.432 8.786 2.437 1.00 95.94 143 ARG A CA 1
ATOM 1136 C C . ARG A 1 143 ? 3.652 7.594 2.992 1.00 95.94 143 ARG A C 1
ATOM 1138 O O . ARG A 1 143 ? 2.553 7.799 3.494 1.00 95.94 143 ARG A O 1
ATOM 1145 N N . GLY A 1 144 ? 4.210 6.383 2.944 1.00 96.75 144 GLY A N 1
ATOM 1146 C CA . GLY A 1 144 ? 3.563 5.185 3.494 1.00 96.75 144 GLY A CA 1
ATOM 1147 C C . GLY A 1 144 ? 3.251 5.310 4.987 1.00 96.75 144 GLY A C 1
ATOM 1148 O O . GLY A 1 144 ? 2.120 5.084 5.406 1.00 96.75 144 GLY A O 1
ATOM 1149 N N . GLU A 1 145 ? 4.223 5.751 5.784 1.00 96.00 145 GLU A N 1
ATOM 1150 C CA . GLU A 1 145 ? 4.064 5.955 7.229 1.00 96.00 145 GLU A CA 1
ATOM 1151 C C . GLU A 1 145 ? 3.028 7.043 7.546 1.00 96.00 145 GLU A C 1
ATOM 1153 O O . GLU A 1 145 ? 2.259 6.902 8.496 1.00 96.00 145 GLU A O 1
ATOM 1158 N N . THR A 1 146 ? 2.946 8.099 6.734 1.00 96.56 146 THR A N 1
ATOM 1159 C CA . THR A 1 146 ? 1.912 9.136 6.884 1.00 96.56 146 THR A CA 1
ATOM 1160 C C . THR A 1 146 ? 0.508 8.562 6.695 1.00 96.56 146 THR A C 1
ATOM 1162 O O . THR A 1 146 ? -0.370 8.804 7.527 1.00 96.56 146 THR A O 1
ATOM 1165 N N . GLU A 1 147 ? 0.298 7.769 5.642 1.00 96.75 147 GLU A N 1
ATOM 1166 C CA . GLU A 1 147 ? -0.995 7.129 5.373 1.00 96.75 147 GLU A CA 1
ATOM 1167 C C . GLU A 1 147 ? -1.380 6.131 6.475 1.00 96.75 147 GLU A C 1
ATOM 1169 O O . GLU A 1 147 ? -2.513 6.146 6.962 1.00 96.75 147 GLU A O 1
ATOM 1174 N N . ILE A 1 148 ? -0.421 5.318 6.937 1.00 97.12 148 ILE A N 1
ATOM 1175 C CA . ILE A 1 148 ? -0.627 4.367 8.039 1.00 97.12 148 ILE A CA 1
ATOM 1176 C C . ILE A 1 148 ? -1.030 5.110 9.315 1.00 97.12 148 ILE A C 1
ATOM 1178 O O . ILE A 1 148 ? -2.043 4.779 9.924 1.00 97.12 148 ILE A O 1
ATOM 1182 N N . ASN A 1 149 ? -0.289 6.148 9.707 1.00 96.50 149 ASN A N 1
ATOM 1183 C CA . ASN A 1 149 ? -0.586 6.913 10.919 1.00 96.50 149 ASN A CA 1
ATOM 1184 C C . ASN A 1 149 ? -1.954 7.608 10.843 1.00 96.50 149 ASN A C 1
ATOM 1186 O O . ASN A 1 149 ? -2.699 7.623 11.822 1.00 96.50 149 ASN A O 1
ATOM 1190 N N . SER A 1 150 ? -2.318 8.144 9.675 1.00 96.06 150 SER A N 1
ATOM 1191 C CA . SER A 1 150 ? -3.642 8.729 9.431 1.00 96.06 150 SER A CA 1
ATOM 1192 C C . SER A 1 150 ? -4.765 7.698 9.618 1.00 96.06 150 SER A C 1
ATOM 1194 O O . SER A 1 150 ? -5.758 7.967 10.302 1.00 96.06 150 SER A O 1
ATOM 1196 N N . ALA A 1 151 ? -4.584 6.491 9.077 1.00 95.94 151 ALA A N 1
ATOM 1197 C CA . ALA A 1 151 ? -5.534 5.394 9.223 1.00 95.94 151 ALA A CA 1
ATOM 1198 C C . ALA A 1 151 ? -5.633 4.890 10.675 1.00 95.94 151 ALA A C 1
ATOM 1200 O O . ALA A 1 151 ? -6.738 4.697 11.190 1.00 95.94 151 ALA A O 1
ATOM 1201 N N . LEU A 1 152 ? -4.501 4.737 11.369 1.00 95.44 152 LEU A N 1
ATOM 1202 C CA . LEU A 1 152 ? -4.461 4.332 12.776 1.00 95.44 152 LEU A CA 1
ATOM 1203 C C . LEU A 1 152 ? -5.149 5.354 13.683 1.00 95.44 152 LEU A C 1
ATOM 1205 O O . LEU A 1 152 ? -5.926 4.966 14.547 1.00 95.44 152 LEU A O 1
ATOM 1209 N N . ASN A 1 153 ? -4.956 6.654 13.446 1.00 95.44 153 ASN A N 1
ATOM 1210 C CA . ASN A 1 153 ? -5.637 7.700 14.214 1.00 95.44 153 ASN A CA 1
ATOM 1211 C C . ASN A 1 153 ? -7.166 7.594 14.123 1.00 95.44 153 ASN A C 1
ATOM 1213 O O . ASN A 1 153 ? -7.858 7.764 15.126 1.00 95.44 153 ASN A O 1
ATOM 1217 N N . LYS A 1 154 ? -7.712 7.287 12.940 1.00 94.44 154 LYS A N 1
ATOM 1218 C CA . LYS A 1 154 ? -9.155 7.023 12.800 1.00 94.44 154 LYS A CA 1
ATOM 1219 C C . LYS A 1 154 ? -9.550 5.732 13.502 1.00 94.44 154 LYS A C 1
ATOM 1221 O O . LYS A 1 154 ? -10.571 5.697 14.176 1.00 94.44 154 LYS A O 1
ATOM 1226 N N . THR A 1 155 ? -8.726 4.700 13.375 1.00 92.69 155 THR A N 1
ATOM 1227 C CA . THR A 1 155 ? -8.960 3.404 14.012 1.00 92.69 155 THR A CA 1
ATOM 1228 C C . THR A 1 155 ? -9.073 3.562 15.531 1.00 92.69 155 THR A C 1
ATOM 1230 O O . THR A 1 155 ? -10.100 3.205 16.091 1.00 92.69 155 THR A O 1
ATOM 1233 N N . TYR A 1 156 ? -8.101 4.197 16.191 1.00 91.81 156 TYR A N 1
ATOM 1234 C CA . TYR A 1 156 ? -8.124 4.444 17.642 1.00 91.81 156 TYR A CA 1
ATOM 1235 C C . TYR A 1 156 ? -9.262 5.353 18.107 1.00 91.81 156 TYR A C 1
ATOM 1237 O O . TYR A 1 156 ? -9.630 5.326 19.275 1.00 91.81 156 TYR A O 1
ATOM 1245 N N . ARG A 1 157 ? -9.815 6.173 17.212 1.00 92.69 157 ARG A N 1
ATOM 1246 C CA . ARG A 1 157 ? -10.935 7.057 17.540 1.00 92.69 157 ARG A CA 1
ATOM 1247 C C . ARG A 1 157 ? -12.287 6.346 17.516 1.00 92.69 157 ARG A C 1
ATOM 1249 O O . ARG A 1 157 ? -13.184 6.765 18.240 1.00 92.69 157 ARG A O 1
ATOM 1256 N N . TYR A 1 158 ? -12.455 5.357 16.643 1.00 90.81 158 TYR A N 1
ATOM 1257 C CA . TYR A 1 158 ? -13.760 4.742 16.373 1.00 90.81 158 TYR A CA 1
ATOM 1258 C C . TYR A 1 158 ? -13.854 3.273 16.780 1.00 90.81 158 TYR A C 1
ATOM 1260 O O . TYR A 1 158 ? -14.965 2.764 16.903 1.00 90.81 158 TYR A O 1
ATOM 1268 N N . PHE A 1 159 ? -12.730 2.590 16.985 1.00 87.00 159 PHE A N 1
ATOM 1269 C CA . PHE A 1 159 ? -12.725 1.275 17.606 1.00 87.00 159 PHE A CA 1
ATOM 1270 C C . PHE A 1 159 ? -12.549 1.396 19.114 1.00 87.00 159 PHE A C 1
ATOM 1272 O O . PHE A 1 159 ? -11.698 2.142 19.595 1.00 87.00 159 PHE A O 1
ATOM 1279 N N . GLU A 1 160 ? -13.324 0.598 19.839 1.00 73.50 160 GLU A N 1
ATOM 1280 C CA . GLU A 1 160 ? -13.035 0.260 21.226 1.00 73.50 160 GLU A CA 1
ATOM 1281 C C . GLU A 1 160 ? -12.055 -0.920 21.208 1.00 73.50 160 GLU A C 1
ATOM 1283 O O . GLU A 1 160 ? -12.343 -1.965 20.612 1.00 73.50 160 GLU A O 1
ATOM 1288 N N . PHE A 1 161 ? -10.864 -0.700 21.761 1.00 66.44 161 PHE A N 1
ATOM 1289 C CA . PHE A 1 161 ? -9.801 -1.697 21.882 1.00 66.44 161 PHE A CA 1
ATOM 1290 C C . PHE A 1 161 ? -9.776 -2.293 23.284 1.00 66.44 161 PHE A C 1
ATOM 1292 O O . PHE A 1 161 ? -9.983 -1.520 24.247 1.00 66.44 161 PHE A O 1
#

Secondary structure (DSSP, 8-state):
-----PPPPPPP----------------GGGG--HHHHHHHHHHHHH-TT-TTTTS-HHHHHHTTT--SS-SS-HHHHHHHHHHHHHHHHHHHH-PPEEEEEEE-TTSEEEEEEEETTEEEEEEEEESGGG---SSHHHHHHHHHHHHHHHHHHHHHHS--

Radius of gyration: 27.63 Å; chains: 1; bounding box: 80×84×51 Å